Protein AF-A0A959PPH5-F1 (afdb_monomer_lite)

Sequence (92 aa):
MNLFGSYLKDRRAQLRLPSSKVATKLEIGTSILSKIDIIERMKPKEILLKPVVTFDVRKKKIQIELVQWTILSELGDLEFLTAGLKNVLKKI

Secondary structure (DSSP, 8-state):
--HHHHHHHHHHHHTT--HHHHHHHTT--HHHHHHHHH-S-S-HHHHTTSSSTT-HHHHHHHHHHHHHHHIIIIITT-TTHHHHHHHHHTT-

Foldseek 3Di:
DDLQLCLVVVVCVVVVHDLVVVCVLLVHDSVVNVCSNPPPDDDPVVVLPRSCVVPPPVSVVSVVSSVVCCCVVPPVPPPCSVVVVVVVVVVD

Radius of gyration: 14.72 Å; chains: 1; bounding box: 30×25×36 Å

Structure (mmCIF, N/CA/C/O backbone):
data_AF-A0A959PPH5-F1
#
_entry.id   AF-A0A959PPH5-F1
#
loop_
_atom_site.group_PDB
_atom_site.id
_atom_site.type_symbol
_atom_site.label_atom_id
_atom_site.label_alt_id
_atom_site.label_comp_id
_atom_site.label_asym_id
_atom_site.label_entity_id
_atom_site.label_seq_id
_atom_site.pdbx_PDB_ins_code
_atom_site.Cartn_x
_atom_site.Cartn_y
_atom_site.Cartn_z
_atom_site.occupancy
_atom_site.B_iso_or_equiv
_atom_site.auth_seq_id
_atom_site.auth_comp_id
_atom_site.auth_asym_id
_atom_site.auth_atom_id
_atom_site.pdbx_PDB_model_num
ATOM 1 N N . MET A 1 1 ? 14.048 -4.308 5.542 1.00 50.91 1 MET A N 1
ATOM 2 C CA . MET A 1 1 ? 13.420 -4.451 4.199 1.00 50.91 1 MET A CA 1
ATOM 3 C C . MET A 1 1 ? 12.746 -3.139 3.792 1.00 50.91 1 MET A C 1
ATOM 5 O O . MET A 1 1 ? 12.009 -2.581 4.592 1.00 50.91 1 MET A O 1
ATOM 9 N N . ASN A 1 2 ? 13.025 -2.598 2.601 1.00 65.12 2 ASN A N 1
ATOM 10 C CA . ASN A 1 2 ? 12.403 -1.353 2.125 1.00 65.12 2 ASN A CA 1
ATOM 11 C C . ASN A 1 2 ? 11.008 -1.640 1.560 1.00 65.12 2 ASN A C 1
ATOM 13 O O . ASN A 1 2 ? 10.888 -2.246 0.500 1.00 65.12 2 ASN A O 1
ATOM 17 N N . LEU A 1 3 ? 9.983 -1.149 2.252 1.00 66.38 3 LEU A N 1
ATOM 18 C CA . LEU A 1 3 ? 8.563 -1.262 1.913 1.00 66.38 3 LEU A CA 1
ATOM 19 C C . LEU A 1 3 ? 8.259 -0.982 0.430 1.00 66.38 3 LEU A C 1
ATOM 21 O O . LEU A 1 3 ? 7.522 -1.715 -0.222 1.00 66.38 3 LEU A O 1
ATOM 25 N N . PHE A 1 4 ? 8.879 0.060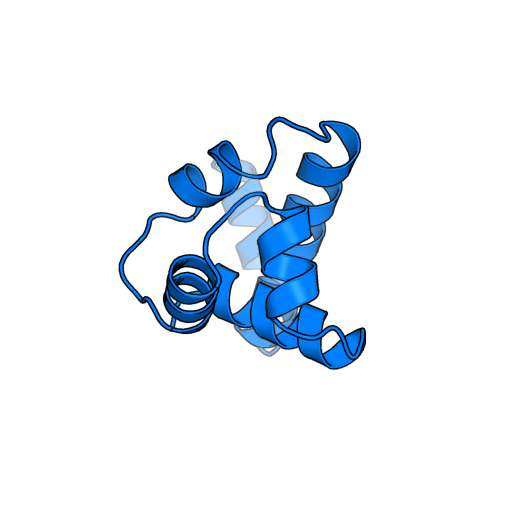 -0.131 1.00 68.56 4 PHE A N 1
ATOM 26 C CA . PHE A 1 4 ? 8.664 0.451 -1.522 1.00 68.56 4 PHE A CA 1
ATOM 27 C C . PHE A 1 4 ? 9.383 -0.469 -2.516 1.00 68.56 4 PHE A C 1
ATOM 29 O O . PHE A 1 4 ? 8.833 -0.787 -3.570 1.00 68.56 4 PHE A O 1
ATOM 36 N N . GLY A 1 5 ? 10.597 -0.911 -2.178 1.00 69.31 5 GLY A N 1
ATOM 37 C CA . GLY A 1 5 ? 11.350 -1.876 -2.981 1.00 69.31 5 GLY A CA 1
ATOM 38 C C . GLY A 1 5 ? 10.637 -3.227 -3.053 1.00 69.31 5 GLY A C 1
ATOM 39 O O . GLY A 1 5 ? 10.478 -3.783 -4.137 1.00 69.31 5 GLY A O 1
ATOM 40 N N . SER A 1 6 ? 10.117 -3.703 -1.917 1.00 73.19 6 SER A N 1
ATOM 41 C CA . SER A 1 6 ? 9.303 -4.921 -1.833 1.00 73.19 6 SER A CA 1
ATOM 42 C C . SER A 1 6 ? 8.020 -4.802 -2.655 1.00 73.19 6 SER A C 1
ATOM 44 O O . SER A 1 6 ? 7.758 -5.649 -3.506 1.00 73.19 6 SER A O 1
ATOM 46 N N . TYR A 1 7 ? 7.280 -3.700 -2.496 1.00 75.44 7 TYR A N 1
ATOM 47 C CA . TYR A 1 7 ? 6.089 -3.412 -3.294 1.00 75.44 7 TYR A CA 1
ATOM 48 C C . TYR A 1 7 ? 6.370 -3.425 -4.808 1.00 75.44 7 TYR A C 1
ATOM 50 O O . TYR A 1 7 ? 5.648 -4.065 -5.577 1.00 75.44 7 TYR A O 1
ATOM 58 N N . LEU A 1 8 ? 7.431 -2.745 -5.261 1.00 72.56 8 LEU A N 1
ATOM 59 C CA . LEU A 1 8 ? 7.799 -2.710 -6.680 1.00 72.56 8 LEU A CA 1
ATOM 60 C C . LEU A 1 8 ? 8.180 -4.091 -7.215 1.00 72.56 8 LEU A C 1
ATOM 62 O O . LEU A 1 8 ? 7.766 -4.456 -8.320 1.00 72.56 8 LEU A O 1
ATOM 66 N N . LYS A 1 9 ? 8.937 -4.863 -6.434 1.00 75.25 9 LYS A N 1
ATOM 67 C CA . LYS A 1 9 ? 9.354 -6.222 -6.780 1.00 75.25 9 LYS A CA 1
ATOM 68 C C . LYS A 1 9 ? 8.151 -7.157 -6.919 1.00 75.25 9 LYS A C 1
ATOM 70 O O . LYS A 1 9 ? 8.040 -7.844 -7.938 1.00 75.25 9 LYS A O 1
ATOM 75 N N . ASP A 1 10 ? 7.222 -7.122 -5.967 1.00 75.00 10 ASP A N 1
ATOM 76 C CA . ASP A 1 10 ? 6.002 -7.936 -5.982 1.00 75.00 10 ASP A CA 1
ATOM 77 C C . ASP A 1 10 ? 5.092 -7.553 -7.148 1.00 75.00 10 ASP A C 1
ATOM 79 O O . ASP A 1 10 ? 4.609 -8.414 -7.890 1.00 75.00 10 ASP A O 1
ATOM 83 N N . ARG A 1 11 ? 4.911 -6.251 -7.393 1.00 73.62 11 ARG A N 1
ATOM 84 C CA . ARG A 1 11 ? 4.088 -5.770 -8.506 1.00 73.62 11 ARG A CA 1
ATOM 85 C C . ARG A 1 11 ? 4.672 -6.162 -9.860 1.00 73.62 11 ARG A C 1
ATOM 87 O O . ARG A 1 11 ? 3.935 -6.547 -10.770 1.00 73.62 11 ARG A O 1
ATOM 94 N N . ARG A 1 12 ? 5.997 -6.099 -10.000 1.00 76.56 12 ARG A N 1
ATOM 95 C CA . ARG A 1 12 ? 6.718 -6.548 -11.196 1.00 76.56 12 ARG A CA 1
ATOM 96 C C . ARG A 1 12 ? 6.552 -8.053 -11.419 1.00 76.56 12 ARG A C 1
ATOM 98 O O . ARG A 1 12 ? 6.331 -8.461 -12.560 1.00 76.56 12 ARG A O 1
ATOM 105 N N . ALA A 1 13 ? 6.616 -8.851 -10.353 1.00 78.25 13 ALA A N 1
ATOM 106 C CA . ALA A 1 13 ? 6.404 -10.295 -10.404 1.00 78.25 13 ALA A CA 1
ATOM 107 C C . ALA A 1 13 ? 4.971 -10.654 -10.837 1.00 78.25 13 ALA A C 1
ATOM 109 O O . ALA A 1 13 ? 4.801 -11.448 -11.762 1.00 78.25 13 ALA A O 1
ATOM 110 N N . GLN A 1 14 ? 3.951 -10.003 -10.264 1.00 76.19 14 GLN A N 1
ATOM 111 C CA . GLN A 1 14 ? 2.539 -10.192 -10.638 1.00 76.19 14 GLN A CA 1
ATOM 112 C C . GLN A 1 14 ? 2.273 -9.894 -12.119 1.00 76.19 14 GLN A C 1
ATOM 1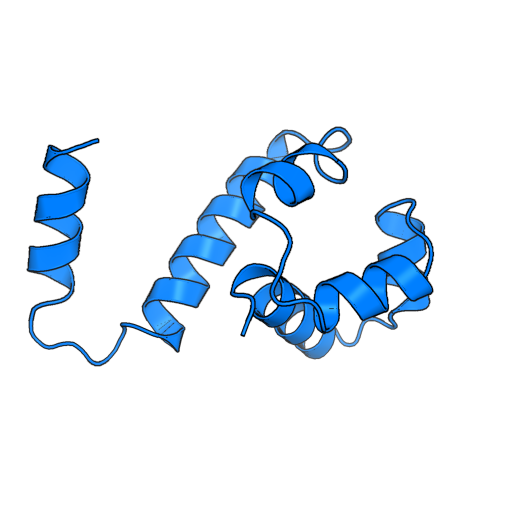14 O O . GLN A 1 14 ? 1.523 -10.609 -12.779 1.00 76.19 14 GLN A O 1
ATOM 119 N N . LEU A 1 15 ? 2.909 -8.853 -12.658 1.00 73.94 15 LEU A N 1
ATOM 120 C CA . LEU A 1 15 ? 2.749 -8.444 -14.055 1.00 73.94 15 LEU A CA 1
ATOM 121 C C . LEU A 1 15 ? 3.715 -9.165 -15.014 1.00 73.94 15 LEU A C 1
ATOM 123 O O . LEU A 1 15 ? 3.718 -8.861 -16.207 1.00 73.94 15 LEU A O 1
ATOM 127 N N . ARG A 1 16 ? 4.549 -10.090 -14.510 1.00 78.56 16 ARG A N 1
ATOM 128 C CA . ARG A 1 16 ? 5.601 -10.805 -15.261 1.00 78.56 16 ARG A CA 1
ATOM 129 C C . ARG A 1 16 ? 6.504 -9.865 -16.072 1.00 78.56 16 ARG A C 1
ATOM 131 O O . ARG A 1 16 ? 6.911 -10.171 -17.192 1.00 78.56 16 ARG A O 1
ATOM 138 N N . LEU A 1 17 ? 6.810 -8.695 -15.513 1.00 74.50 17 LEU A N 1
ATOM 139 C CA . LEU A 1 17 ? 7.600 -7.674 -16.196 1.00 74.50 17 LEU A CA 1
ATOM 140 C C . LEU A 1 17 ? 9.107 -7.886 -15.947 1.00 74.50 17 LEU A C 1
ATOM 142 O O . LEU A 1 17 ? 9.537 -8.010 -14.797 1.00 74.50 17 LEU A O 1
ATOM 146 N N . PRO A 1 18 ? 9.949 -7.883 -16.996 1.00 79.44 18 PRO A N 1
ATOM 147 C CA . PRO A 1 18 ? 11.395 -7.937 -16.828 1.00 79.44 18 PRO A CA 1
ATOM 148 C C . PRO A 1 18 ? 11.939 -6.597 -16.313 1.00 79.44 18 PRO A C 1
ATOM 150 O O . PRO A 1 18 ? 11.440 -5.528 -16.677 1.00 79.44 18 PRO A O 1
ATOM 153 N N . SER A 1 19 ? 13.001 -6.649 -15.504 1.00 72.50 19 SER A N 1
ATOM 154 C CA . SER A 1 19 ? 13.632 -5.461 -14.907 1.00 72.50 19 SER A CA 1
ATOM 155 C C . SER A 1 19 ? 14.100 -4.446 -15.954 1.00 72.50 19 SER A C 1
ATOM 157 O O . SER A 1 19 ? 14.024 -3.249 -15.712 1.00 72.50 19 SER A O 1
ATOM 159 N N . SER A 1 20 ? 14.505 -4.898 -17.145 1.00 72.56 20 SER A N 1
ATOM 160 C CA . SER A 1 20 ? 14.883 -4.022 -18.262 1.00 72.56 20 SER A CA 1
ATOM 161 C C . SER A 1 20 ? 13.732 -3.123 -18.719 1.00 72.56 20 SER A C 1
ATOM 163 O O . SER A 1 20 ? 13.900 -1.910 -18.778 1.00 72.56 20 SER A O 1
ATOM 165 N N . LYS A 1 21 ? 12.535 -3.680 -18.953 1.00 69.81 21 LYS A N 1
ATOM 166 C CA . LYS A 1 21 ? 11.350 -2.896 -19.353 1.00 69.81 21 LYS A CA 1
ATOM 167 C C . LYS A 1 21 ? 10.938 -1.887 -18.288 1.00 69.81 21 LYS A C 1
ATOM 169 O O . LYS A 1 21 ? 10.521 -0.782 -18.623 1.00 69.81 21 LYS A O 1
ATOM 174 N N . VAL A 1 22 ? 11.028 -2.270 -17.017 1.00 68.25 22 VAL A N 1
ATOM 175 C CA . VAL A 1 22 ? 10.675 -1.389 -15.898 1.00 68.25 22 VAL A CA 1
ATOM 176 C C . VAL A 1 22 ? 11.701 -0.264 -15.762 1.00 68.25 22 VAL A C 1
ATOM 178 O O . VAL A 1 22 ? 11.307 0.890 -15.655 1.00 68.25 22 VAL A O 1
ATOM 181 N N . ALA A 1 23 ? 12.995 -0.571 -15.861 1.00 71.19 23 ALA A N 1
ATOM 182 C CA . ALA A 1 23 ? 14.074 0.412 -15.810 1.00 71.19 23 ALA A CA 1
ATOM 183 C C . ALA A 1 23 ? 13.967 1.437 -16.952 1.00 71.19 23 ALA A C 1
ATOM 185 O O . ALA A 1 23 ? 13.972 2.636 -16.690 1.00 71.19 23 ALA A O 1
ATOM 186 N N . THR A 1 24 ? 13.744 0.981 -18.192 1.00 71.75 24 THR A N 1
ATOM 187 C CA . THR A 1 24 ? 13.514 1.860 -19.352 1.00 71.75 24 THR A CA 1
ATOM 188 C C . THR A 1 24 ? 12.295 2.756 -19.157 1.00 71.75 24 THR A C 1
ATOM 190 O O . THR A 1 24 ? 12.356 3.946 -19.435 1.00 71.75 24 THR A O 1
ATOM 193 N N . LYS A 1 25 ? 11.186 2.210 -18.647 1.00 65.00 25 LYS A N 1
ATOM 194 C CA . LYS A 1 25 ? 9.942 2.969 -18.448 1.00 65.00 25 LYS A CA 1
ATOM 195 C C . LYS A 1 25 ? 10.017 3.974 -17.296 1.00 65.00 25 LYS A C 1
ATOM 197 O O . LYS A 1 25 ? 9.221 4.906 -17.257 1.00 65.00 25 LYS A O 1
ATOM 202 N N . LEU A 1 26 ? 10.933 3.754 -16.358 1.00 62.81 26 LEU A N 1
ATOM 203 C CA . LEU A 1 26 ? 11.234 4.660 -15.254 1.00 62.81 26 LEU A CA 1
ATOM 204 C C . LEU A 1 26 ? 12.408 5.600 -15.574 1.00 62.81 26 LEU A C 1
ATOM 206 O O . LEU A 1 26 ? 12.772 6.385 -14.707 1.00 62.81 26 LEU A O 1
ATOM 210 N N . GLU A 1 27 ? 12.996 5.505 -16.774 1.00 63.66 27 GLU A N 1
ATOM 211 C CA . GLU A 1 27 ? 14.179 6.271 -17.198 1.00 63.66 27 GLU A CA 1
ATOM 212 C C . GLU A 1 27 ? 15.359 6.156 -16.214 1.00 63.66 27 GLU A C 1
ATOM 214 O O . GLU A 1 27 ? 16.127 7.090 -15.992 1.00 63.66 27 GLU A O 1
ATOM 219 N N . ILE A 1 28 ? 15.520 4.976 -15.611 1.00 65.31 28 ILE A N 1
ATOM 220 C CA . ILE A 1 28 ? 16.621 4.665 -14.695 1.00 65.31 28 ILE A CA 1
ATOM 221 C C . ILE A 1 28 ? 17.474 3.524 -15.244 1.00 65.31 28 ILE A C 1
ATOM 223 O O . ILE A 1 28 ? 17.011 2.673 -16.002 1.00 65.31 28 ILE A O 1
ATOM 227 N N . GLY A 1 29 ? 18.734 3.456 -14.813 1.00 72.25 29 GLY A N 1
ATOM 228 C CA . GLY A 1 29 ? 19.584 2.301 -15.093 1.00 72.25 29 GLY A CA 1
ATOM 229 C C . GLY A 1 29 ? 19.046 1.028 -14.431 1.00 72.25 29 GLY A C 1
ATOM 230 O O . GLY A 1 29 ? 18.529 1.065 -13.313 1.00 72.25 29 GLY A O 1
ATOM 231 N N . THR A 1 30 ? 19.223 -0.128 -15.073 1.00 70.88 30 THR A N 1
ATOM 232 C CA . THR A 1 30 ? 18.861 -1.438 -14.495 1.00 70.88 30 THR A CA 1
ATOM 233 C C . THR A 1 30 ? 19.578 -1.704 -13.171 1.00 70.88 30 THR A C 1
ATOM 235 O O . THR A 1 30 ? 18.991 -2.290 -12.269 1.00 70.88 30 THR A O 1
ATOM 238 N N . SER A 1 31 ? 20.802 -1.197 -13.004 1.00 69.19 31 SER A N 1
ATOM 239 C CA . SER A 1 31 ? 21.541 -1.231 -11.737 1.00 69.19 31 SER A CA 1
ATOM 240 C C . SER A 1 31 ? 20.890 -0.381 -10.639 1.00 69.19 31 SER A C 1
ATOM 242 O O . SER A 1 31 ? 20.954 -0.754 -9.471 1.00 69.19 31 SER A O 1
ATOM 244 N N . ILE A 1 32 ? 20.235 0.731 -10.994 1.00 67.38 32 ILE A N 1
ATOM 245 C CA . ILE A 1 32 ? 19.465 1.577 -10.069 1.00 67.38 32 ILE A CA 1
ATOM 246 C C . ILE A 1 32 ? 18.168 0.868 -9.682 1.00 67.38 32 ILE A C 1
ATOM 248 O O . ILE A 1 32 ? 17.823 0.853 -8.507 1.00 67.38 32 ILE A O 1
ATOM 252 N N . LEU A 1 33 ? 17.486 0.221 -10.630 1.00 70.44 33 LEU A N 1
ATOM 253 C CA . LEU A 1 33 ? 16.291 -0.567 -10.327 1.00 70.44 33 LEU A CA 1
ATOM 254 C C . LEU A 1 33 ? 16.611 -1.765 -9.424 1.00 70.44 33 LEU A C 1
ATOM 256 O O . LEU A 1 33 ? 15.927 -1.960 -8.429 1.00 70.44 33 LEU A O 1
ATOM 260 N N . SER A 1 34 ? 17.683 -2.515 -9.700 1.00 69.00 34 SER A N 1
ATOM 261 C CA . SER A 1 34 ? 18.139 -3.600 -8.819 1.00 69.00 34 SER A CA 1
ATOM 262 C C . SER A 1 34 ? 18.495 -3.083 -7.429 1.00 69.00 34 SER A C 1
ATOM 264 O O . SER A 1 34 ? 18.219 -3.734 -6.432 1.00 69.00 34 SER A O 1
ATOM 266 N N . LYS A 1 35 ? 19.071 -1.880 -7.349 1.00 68.50 35 LYS A N 1
ATOM 267 C CA . LYS A 1 35 ? 19.300 -1.188 -6.084 1.00 68.50 35 LYS A CA 1
ATOM 268 C C . LYS A 1 35 ? 17.987 -0.790 -5.410 1.00 68.50 35 LYS A C 1
ATOM 270 O O . LYS A 1 35 ? 17.905 -0.931 -4.211 1.00 68.50 35 LYS A O 1
ATOM 275 N N . ILE A 1 36 ? 16.944 -0.358 -6.112 1.00 66.25 36 ILE A N 1
ATOM 276 C CA . ILE A 1 36 ? 15.629 -0.079 -5.501 1.00 66.25 36 ILE A CA 1
ATOM 277 C C . ILE A 1 36 ? 14.967 -1.370 -4.992 1.00 66.25 36 ILE A C 1
ATOM 279 O O . ILE A 1 36 ? 14.428 -1.372 -3.889 1.00 66.25 36 ILE A O 1
ATOM 283 N N . ASP A 1 37 ? 15.083 -2.469 -5.742 1.00 64.75 37 ASP A N 1
ATOM 284 C CA . ASP A 1 37 ? 14.610 -3.803 -5.345 1.00 64.75 37 ASP A CA 1
ATOM 285 C C . ASP A 1 37 ? 15.384 -4.359 -4.117 1.00 64.75 37 ASP A C 1
ATOM 287 O O . ASP A 1 37 ? 14.881 -5.261 -3.447 1.00 64.75 37 ASP A O 1
ATOM 291 N N . ILE A 1 38 ? 16.596 -3.849 -3.817 1.00 62.38 38 ILE A N 1
ATOM 292 C CA . ILE A 1 38 ? 17.520 -4.368 -2.778 1.00 62.38 38 ILE A CA 1
ATOM 293 C C . ILE A 1 38 ? 17.778 -3.384 -1.607 1.00 62.38 38 ILE A C 1
ATOM 295 O O . ILE A 1 38 ? 18.046 -3.822 -0.491 1.00 62.38 38 ILE A O 1
ATOM 299 N N . ILE A 1 39 ? 17.732 -2.061 -1.799 1.00 54.25 39 ILE A N 1
ATOM 300 C CA . ILE A 1 39 ? 18.291 -1.067 -0.860 1.00 54.25 39 ILE A CA 1
ATOM 301 C C . ILE A 1 39 ? 17.305 -0.664 0.242 1.00 54.25 39 ILE A C 1
ATOM 303 O O . ILE A 1 39 ? 16.249 -0.079 -0.003 1.00 54.25 39 ILE A O 1
ATOM 307 N N . GLU A 1 40 ? 17.781 -0.849 1.476 1.00 51.16 40 GLU A N 1
ATOM 308 C CA . GLU A 1 40 ? 17.234 -0.424 2.772 1.00 51.16 40 GLU A CA 1
ATOM 309 C C . GLU A 1 40 ? 17.402 1.072 3.128 1.00 51.16 40 GLU A C 1
ATOM 311 O O . GLU A 1 40 ? 16.979 1.486 4.201 1.00 51.16 40 GLU A O 1
ATOM 316 N N . ARG A 1 41 ? 18.032 1.911 2.291 1.00 45.50 41 ARG A N 1
ATOM 317 C CA . ARG A 1 41 ? 18.535 3.247 2.703 1.00 45.50 41 ARG A CA 1
ATOM 318 C C . ARG A 1 41 ? 18.059 4.473 1.909 1.00 45.50 41 ARG A C 1
ATOM 320 O O . ARG A 1 41 ? 18.640 5.541 2.070 1.00 45.50 41 ARG A O 1
ATOM 327 N N . MET A 1 42 ? 17.021 4.382 1.077 1.00 47.44 42 MET A N 1
ATOM 328 C CA . MET A 1 42 ? 16.444 5.579 0.436 1.00 47.44 42 MET A CA 1
ATOM 329 C C . MET A 1 42 ? 15.071 5.902 1.017 1.00 47.44 42 MET A C 1
ATOM 331 O O . MET A 1 42 ? 14.186 5.048 1.043 1.00 47.44 42 MET A O 1
ATOM 335 N N . LYS A 1 43 ? 14.884 7.148 1.471 1.00 50.81 43 LYS A N 1
ATOM 336 C CA . LYS A 1 43 ? 13.597 7.619 1.993 1.00 50.81 43 LYS A CA 1
ATOM 337 C C . LYS A 1 43 ? 12.539 7.496 0.884 1.00 50.81 43 LYS A C 1
ATOM 339 O O . LYS A 1 43 ? 12.745 8.063 -0.190 1.00 50.81 43 LYS A O 1
ATOM 344 N N . PRO A 1 44 ? 11.383 6.846 1.131 1.00 52.12 44 PRO A N 1
ATOM 345 C CA . PRO A 1 44 ? 10.321 6.674 0.135 1.00 52.12 44 PRO A CA 1
ATOM 346 C C . PRO A 1 44 ? 9.915 7.980 -0.555 1.00 52.12 44 PRO A C 1
ATOM 348 O O . PRO A 1 44 ? 9.611 7.982 -1.741 1.00 52.12 44 PRO A O 1
ATOM 351 N N . LYS A 1 45 ? 9.982 9.112 0.162 1.00 52.16 45 LYS A N 1
ATOM 352 C CA . LYS A 1 45 ? 9.704 10.448 -0.384 1.00 52.16 45 LYS A CA 1
ATOM 353 C C . LYS A 1 45 ? 10.612 10.828 -1.558 1.00 52.16 45 LYS A C 1
ATOM 355 O O . LYS A 1 45 ? 10.116 11.397 -2.519 1.00 52.16 45 LYS A O 1
ATOM 360 N N . GLU A 1 46 ? 11.903 10.507 -1.513 1.00 51.34 46 GLU A N 1
ATOM 361 C CA . GLU A 1 46 ? 12.860 10.890 -2.562 1.00 51.34 46 GLU A CA 1
ATOM 362 C C . GLU A 1 46 ? 12.712 10.023 -3.819 1.00 51.34 46 GLU A C 1
ATOM 364 O O . GLU A 1 46 ? 12.789 10.536 -4.936 1.00 51.34 46 GLU A O 1
ATOM 369 N N . ILE A 1 47 ? 12.409 8.728 -3.654 1.00 52.81 47 ILE A N 1
ATOM 370 C CA . ILE A 1 47 ? 12.109 7.836 -4.783 1.00 52.81 47 ILE A CA 1
ATOM 371 C C . ILE A 1 47 ? 10.726 8.143 -5.366 1.00 52.81 47 ILE A C 1
ATOM 373 O O . ILE A 1 47 ? 10.578 8.137 -6.575 1.00 52.81 47 ILE A O 1
ATOM 377 N N . LEU A 1 48 ? 9.718 8.488 -4.562 1.00 51.94 48 LEU A N 1
ATOM 378 C CA . LEU A 1 48 ? 8.395 8.889 -5.064 1.00 51.94 48 LEU A CA 1
ATOM 379 C C . LEU A 1 48 ? 8.392 10.259 -5.767 1.00 51.94 48 LEU A C 1
ATOM 381 O O . LEU A 1 48 ? 7.362 10.652 -6.312 1.00 51.94 48 LEU A O 1
ATOM 385 N N . LEU A 1 49 ? 9.502 11.001 -5.747 1.00 47.56 49 LEU A N 1
ATOM 386 C CA . LEU A 1 49 ? 9.616 12.306 -6.399 1.00 47.56 49 LEU A CA 1
ATOM 387 C C . LEU A 1 49 ? 10.317 12.256 -7.764 1.00 47.56 49 LEU A C 1
ATOM 389 O O . LEU A 1 49 ? 10.073 13.156 -8.556 1.00 47.56 49 LEU A O 1
ATOM 393 N N . LYS A 1 50 ? 11.129 11.233 -8.088 1.00 44.22 50 LYS A N 1
ATOM 394 C CA . LYS A 1 50 ? 11.916 11.203 -9.346 1.00 44.22 50 LYS A CA 1
ATOM 395 C C . LYS A 1 50 ? 11.260 10.477 -10.542 1.00 44.22 50 LYS A C 1
ATOM 397 O O . LYS A 1 50 ? 11.187 11.089 -11.597 1.00 44.22 50 LYS A O 1
ATOM 402 N N . PRO A 1 51 ? 10.702 9.256 -10.433 1.00 46.00 51 PRO A N 1
ATOM 403 C CA . PRO A 1 51 ? 10.034 8.567 -11.547 1.00 46.00 51 PRO A CA 1
ATOM 404 C C . PRO A 1 51 ? 8.564 8.977 -11.729 1.00 46.00 51 PRO A C 1
ATOM 406 O O . PRO A 1 51 ? 7.875 8.491 -12.620 1.00 46.00 51 PRO A O 1
ATOM 409 N N . VAL A 1 52 ? 8.047 9.823 -10.838 1.00 43.66 52 VAL A N 1
ATOM 410 C CA . VAL A 1 52 ? 6.620 10.157 -10.739 1.00 43.66 52 VAL A CA 1
ATOM 411 C C . VAL A 1 52 ? 6.269 11.441 -11.499 1.00 43.66 52 VAL A C 1
ATOM 413 O O . VAL A 1 52 ? 5.099 11.691 -11.784 1.00 43.66 52 VAL A O 1
ATOM 416 N N . VAL A 1 53 ? 7.278 12.221 -11.893 1.00 39.22 53 VAL A N 1
ATOM 417 C CA . VAL A 1 53 ? 7.109 13.503 -12.596 1.00 39.22 53 VAL A CA 1
ATOM 418 C C . VAL A 1 53 ? 6.452 13.332 -13.975 1.00 39.22 53 VAL A C 1
ATOM 420 O O . VAL A 1 53 ? 5.867 14.274 -14.491 1.00 39.22 53 VAL A O 1
ATOM 423 N N . THR A 1 54 ? 6.440 12.127 -14.551 1.00 44.56 54 THR A N 1
ATOM 424 C CA . THR A 1 54 ? 5.818 11.879 -15.863 1.00 44.56 54 THR A CA 1
ATOM 425 C C . THR A 1 54 ? 4.331 11.515 -15.809 1.00 44.56 54 THR A C 1
ATOM 427 O O . THR A 1 54 ? 3.685 11.496 -16.854 1.00 44.56 54 THR A O 1
ATOM 430 N N . PHE A 1 55 ? 3.739 11.240 -14.636 1.00 46.16 55 PHE A N 1
ATOM 431 C CA . PHE A 1 55 ? 2.339 10.796 -14.556 1.00 46.16 55 PHE A CA 1
ATOM 432 C C . PHE A 1 55 ? 1.649 11.178 -13.239 1.00 46.16 55 PHE A C 1
ATOM 434 O O . PHE A 1 55 ? 1.555 10.371 -12.310 1.00 46.16 55 PHE A O 1
ATOM 441 N N . ASP A 1 5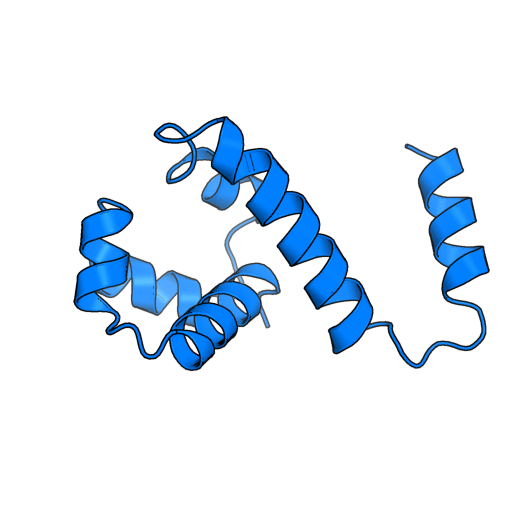6 ? 1.061 12.369 -13.194 1.00 49.75 56 ASP A N 1
ATOM 442 C CA . ASP A 1 56 ? 0.363 12.892 -12.011 1.00 49.75 56 ASP A CA 1
ATOM 443 C C . ASP A 1 56 ? -0.809 11.985 -11.556 1.00 49.75 56 ASP A C 1
ATOM 445 O O . ASP A 1 56 ? -0.968 11.659 -10.378 1.00 49.75 56 ASP A O 1
ATOM 449 N N . VAL A 1 57 ? -1.543 11.398 -12.512 1.00 50.94 57 VAL A N 1
ATOM 450 C CA . VAL A 1 57 ? -2.623 10.423 -12.242 1.00 50.94 57 VAL A CA 1
ATOM 451 C C . VAL A 1 57 ? -2.089 9.093 -11.675 1.00 50.94 57 VAL A C 1
ATOM 453 O O . VAL A 1 57 ? -2.773 8.416 -10.904 1.00 50.94 57 VAL A O 1
ATOM 456 N N . ARG A 1 58 ? -0.848 8.700 -12.004 1.00 61.22 58 ARG A N 1
ATOM 457 C CA . ARG A 1 58 ? -0.237 7.457 -11.492 1.00 61.22 58 ARG A CA 1
ATOM 458 C C . ARG A 1 58 ? 0.356 7.637 -10.098 1.00 61.22 58 ARG A C 1
ATOM 460 O O . ARG A 1 58 ? 0.374 6.667 -9.347 1.00 61.22 58 ARG A O 1
ATOM 467 N N . LYS A 1 59 ? 0.764 8.854 -9.716 1.00 62.53 59 LYS A N 1
ATOM 468 C CA . LYS A 1 59 ? 1.291 9.162 -8.375 1.00 62.53 59 LYS A CA 1
ATOM 469 C C . LYS A 1 59 ? 0.317 8.774 -7.275 1.00 62.53 59 LYS A C 1
ATOM 471 O O . LYS A 1 59 ? 0.660 7.992 -6.391 1.00 62.53 59 LYS A O 1
ATOM 476 N N . LYS A 1 60 ? -0.907 9.303 -7.357 1.00 71.25 60 LYS A N 1
ATOM 477 C CA . LYS A 1 60 ? -1.965 9.054 -6.372 1.00 71.25 60 LYS A CA 1
ATOM 478 C C . LYS A 1 60 ? -2.276 7.564 -6.276 1.00 71.25 60 LYS A C 1
ATOM 480 O O . LYS A 1 60 ? -2.349 7.024 -5.179 1.00 71.25 60 LYS A O 1
ATOM 485 N N . LYS A 1 61 ? -2.395 6.891 -7.425 1.00 74.75 61 LYS A N 1
ATOM 486 C CA . LYS A 1 61 ? -2.659 5.451 -7.481 1.00 74.75 61 LYS A CA 1
ATOM 487 C C . LYS A 1 61 ? -1.548 4.633 -6.819 1.00 74.75 61 LYS A C 1
ATOM 489 O O . LYS A 1 61 ? -1.853 3.798 -5.982 1.00 74.75 61 LYS A O 1
ATOM 494 N N . ILE A 1 62 ? -0.282 4.922 -7.123 1.00 73.50 62 ILE A N 1
ATOM 495 C CA . ILE A 1 62 ? 0.869 4.228 -6.526 1.00 73.50 62 ILE A CA 1
ATOM 496 C C . ILE A 1 62 ? 0.934 4.461 -5.015 1.00 73.50 62 ILE A C 1
ATOM 498 O O . ILE A 1 62 ? 1.214 3.529 -4.272 1.00 73.50 62 ILE A O 1
ATOM 502 N N . GLN A 1 63 ? 0.666 5.682 -4.545 1.00 75.81 63 GLN A N 1
ATOM 503 C CA . GLN A 1 63 ? 0.642 5.970 -3.109 1.00 75.81 63 GLN A CA 1
ATOM 504 C C . GLN A 1 63 ? -0.469 5.196 -2.394 1.00 75.81 63 GLN A C 1
ATOM 506 O O . GLN A 1 63 ? -0.216 4.618 -1.341 1.00 75.81 63 GLN A O 1
ATOM 511 N N . ILE A 1 64 ? -1.670 5.138 -2.980 1.00 83.31 64 ILE A N 1
ATOM 512 C CA . ILE A 1 64 ? -2.784 4.348 -2.440 1.00 83.31 64 ILE A CA 1
ATO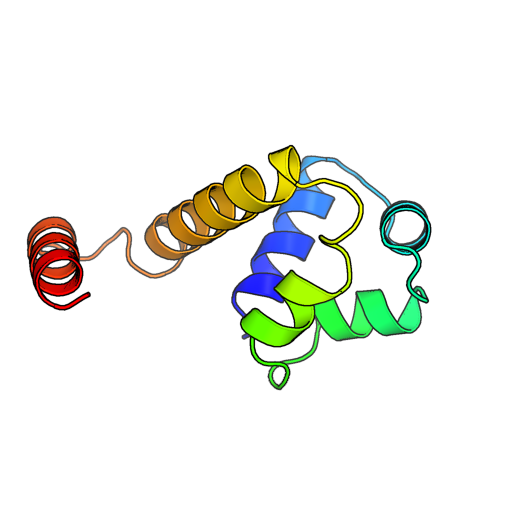M 513 C C . ILE A 1 64 ? -2.428 2.855 -2.426 1.00 83.31 64 ILE A C 1
ATOM 515 O O . ILE A 1 64 ? -2.578 2.212 -1.391 1.00 83.31 64 ILE A O 1
ATOM 519 N N . GLU A 1 65 ? -1.915 2.318 -3.537 1.00 81.81 65 GLU A N 1
ATOM 520 C CA . GLU A 1 65 ? -1.523 0.906 -3.654 1.00 81.81 65 GLU A CA 1
ATOM 521 C C . GLU A 1 65 ? -0.409 0.540 -2.658 1.00 81.81 65 GLU A C 1
ATOM 523 O O . GLU A 1 65 ? -0.478 -0.512 -2.031 1.00 81.81 65 GLU A O 1
ATOM 528 N N . LEU A 1 66 ? 0.575 1.421 -2.445 1.00 81.19 66 LEU A N 1
ATOM 529 C CA . LEU A 1 66 ? 1.642 1.215 -1.462 1.00 81.19 66 LEU A CA 1
ATOM 530 C C . LEU A 1 66 ? 1.096 1.175 -0.031 1.00 81.19 66 LEU A C 1
ATOM 532 O O . LEU A 1 66 ? 1.472 0.292 0.737 1.00 81.19 66 LEU A O 1
ATOM 536 N N . VAL A 1 67 ? 0.212 2.111 0.334 1.00 86.00 67 VAL A N 1
ATOM 537 C CA . VAL A 1 67 ? -0.415 2.138 1.666 1.00 86.00 67 VAL A CA 1
ATOM 538 C C . VAL A 1 67 ? -1.234 0.870 1.896 1.00 86.00 67 VAL A C 1
ATOM 540 O O . VAL A 1 67 ? -1.098 0.240 2.940 1.00 86.00 67 VAL A O 1
ATOM 543 N N . GLN A 1 68 ? -2.036 0.457 0.913 1.00 86.50 68 GLN A N 1
ATOM 544 C CA . GLN A 1 68 ? -2.820 -0.777 0.991 1.00 86.50 68 GLN A CA 1
ATOM 545 C C . GLN A 1 68 ? -1.930 -2.010 1.130 1.00 86.50 68 GLN A C 1
ATOM 547 O O . GLN A 1 68 ? -2.167 -2.820 2.020 1.00 86.50 68 GLN A O 1
ATOM 552 N N . TRP A 1 69 ? -0.899 -2.133 0.288 1.00 83.69 69 TRP A N 1
ATOM 553 C CA . TRP A 1 69 ? 0.046 -3.245 0.352 1.00 83.69 69 TRP A CA 1
ATOM 554 C C . TRP A 1 69 ? 0.696 -3.319 1.730 1.00 83.69 69 TRP A C 1
ATOM 556 O O . TRP A 1 69 ? 0.641 -4.369 2.341 1.00 83.69 69 TRP A O 1
ATOM 566 N N . THR A 1 70 ? 1.195 -2.197 2.253 1.00 83.44 70 THR A N 1
ATOM 567 C CA . THR A 1 70 ? 1.827 -2.110 3.584 1.00 83.44 70 THR A CA 1
ATOM 568 C C . THR A 1 70 ? 0.898 -2.579 4.693 1.00 83.44 70 THR A C 1
ATOM 570 O O . THR A 1 70 ? 1.286 -3.362 5.553 1.00 83.44 70 THR A O 1
ATOM 573 N N . ILE A 1 71 ? -0.345 -2.091 4.683 1.00 87.56 71 ILE A N 1
ATOM 574 C CA . ILE A 1 71 ? -1.325 -2.466 5.698 1.00 87.56 71 ILE A CA 1
ATOM 575 C C . ILE A 1 71 ? -1.613 -3.964 5.614 1.00 87.56 71 ILE A C 1
ATOM 577 O O . ILE A 1 71 ? -1.650 -4.621 6.644 1.00 87.56 71 ILE A O 1
ATOM 581 N N . LEU A 1 72 ? -1.785 -4.509 4.410 1.00 85.38 72 LEU A N 1
ATOM 582 C CA . LEU A 1 72 ? -2.103 -5.922 4.217 1.00 85.38 72 LEU A CA 1
ATOM 583 C C . LEU A 1 72 ? -0.915 -6.853 4.493 1.00 85.38 72 LEU A C 1
ATOM 585 O O . LEU A 1 72 ? -1.128 -7.940 5.013 1.00 85.38 72 LEU A O 1
ATOM 589 N N . SER A 1 73 ? 0.311 -6.457 4.141 1.00 78.94 73 SER A N 1
ATOM 590 C CA . SER A 1 73 ? 1.502 -7.307 4.240 1.00 78.94 73 SER A CA 1
ATOM 591 C C . SER A 1 73 ? 2.181 -7.255 5.605 1.00 78.94 73 SER A C 1
ATOM 593 O O . SER A 1 73 ? 2.767 -8.253 6.012 1.00 78.94 73 SER A O 1
ATOM 595 N N . GLU A 1 74 ? 2.118 -6.121 6.310 1.00 82.19 74 GLU A N 1
ATOM 596 C CA . GLU A 1 74 ? 2.841 -5.935 7.576 1.00 82.19 74 GLU A CA 1
ATOM 597 C C . GLU A 1 74 ? 1.923 -5.766 8.792 1.00 82.19 74 GLU A C 1
ATOM 599 O O . GLU A 1 74 ? 2.356 -6.019 9.913 1.00 82.19 74 GLU A O 1
ATOM 604 N N . LEU A 1 75 ? 0.671 -5.327 8.604 1.00 85.56 75 LEU A N 1
ATOM 605 C CA . LEU A 1 75 ? -0.210 -4.922 9.712 1.00 85.56 75 LEU A CA 1
ATOM 606 C C . LEU A 1 75 ? -1.557 -5.663 9.752 1.00 85.56 75 LEU A C 1
ATOM 608 O O . LEU A 1 75 ? -2.326 -5.451 10.690 1.00 85.56 75 LEU A O 1
ATOM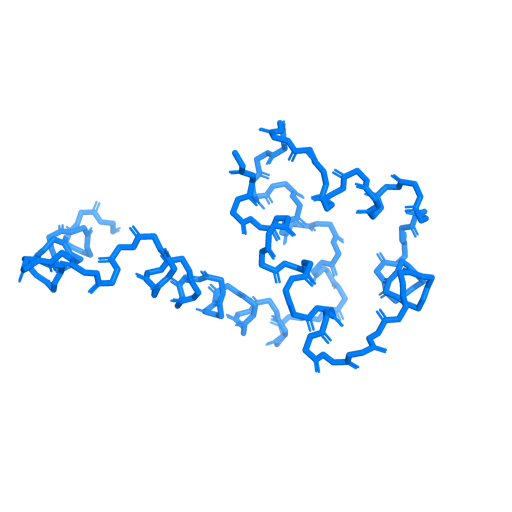 612 N N . GLY A 1 76 ? -1.858 -6.494 8.748 1.00 84.31 76 GLY A N 1
ATOM 613 C CA . GLY A 1 76 ? -3.197 -7.032 8.480 1.00 84.31 76 GLY A CA 1
ATOM 614 C C . GLY A 1 76 ? -3.766 -7.902 9.599 1.00 84.31 76 GLY A C 1
ATOM 615 O O . GLY A 1 76 ? -4.978 -7.913 9.798 1.00 84.31 76 GLY A O 1
ATOM 616 N N . ASP A 1 77 ? -2.892 -8.549 10.368 1.00 89.06 77 ASP A N 1
ATOM 617 C CA . ASP A 1 77 ? -3.263 -9.507 11.415 1.00 89.06 77 ASP A CA 1
ATOM 618 C C . ASP A 1 77 ? -3.447 -8.863 12.804 1.00 89.06 77 ASP A C 1
ATOM 620 O O . ASP A 1 77 ? -3.685 -9.552 13.797 1.00 89.06 77 ASP A O 1
ATOM 624 N N . LEU A 1 78 ? -3.333 -7.534 12.914 1.00 91.06 78 LEU A N 1
ATOM 625 C CA . LEU A 1 78 ? -3.472 -6.829 14.189 1.00 91.06 78 LEU A CA 1
ATOM 626 C C . LEU A 1 78 ? -4.949 -6.629 14.569 1.00 91.06 78 LEU A C 1
ATOM 628 O O . LEU A 1 78 ? -5.682 -5.899 13.901 1.00 91.06 78 LEU A O 1
ATOM 632 N N . GLU A 1 79 ? -5.352 -7.171 15.721 1.00 93.00 79 GLU A N 1
ATOM 633 C CA . GLU A 1 79 ? -6.731 -7.129 16.248 1.00 93.00 79 GLU A CA 1
ATOM 634 C C . GLU A 1 79 ? -7.325 -5.707 16.331 1.00 93.00 79 GLU A C 1
ATOM 636 O O . GLU A 1 79 ? -8.504 -5.488 16.058 1.00 93.00 79 GLU A O 1
ATOM 641 N N . PHE A 1 80 ? -6.496 -4.703 16.631 1.00 93.94 80 PHE A N 1
ATOM 642 C CA . PHE A 1 80 ? -6.920 -3.305 16.771 1.00 93.94 80 PHE A CA 1
ATOM 643 C C . PHE A 1 80 ? -6.462 -2.398 15.618 1.00 93.94 80 PHE A C 1
ATOM 645 O O . PHE A 1 80 ? -6.436 -1.171 15.769 1.00 93.94 80 PHE A O 1
ATOM 652 N N . LEU A 1 81 ? -6.127 -2.967 14.452 1.00 90.88 81 LEU A N 1
ATOM 653 C CA . LEU A 1 81 ? -5.623 -2.233 13.283 1.00 90.88 81 LEU A CA 1
ATOM 654 C C . LEU A 1 81 ? -6.498 -1.025 12.929 1.00 90.88 81 LEU A C 1
ATOM 656 O O . LEU A 1 81 ? -6.007 0.094 12.777 1.00 90.88 81 LEU A O 1
ATOM 660 N N . THR A 1 82 ? -7.814 -1.222 12.841 1.00 91.56 82 THR A N 1
ATOM 661 C CA . THR A 1 82 ? -8.751 -0.157 12.463 1.00 91.56 82 THR A CA 1
ATOM 662 C C . THR A 1 82 ? -8.757 0.995 13.470 1.00 91.56 82 THR A C 1
ATOM 664 O O . THR A 1 82 ? -8.828 2.160 13.072 1.00 91.56 82 THR A O 1
ATOM 667 N N . ALA A 1 83 ? -8.669 0.697 14.770 1.00 93.56 83 ALA A N 1
ATOM 668 C CA . ALA A 1 83 ? -8.602 1.716 15.814 1.00 93.56 83 ALA A CA 1
ATOM 669 C C . ALA A 1 83 ? -7.274 2.491 15.748 1.00 93.56 83 ALA A C 1
ATOM 671 O O . ALA A 1 83 ? -7.275 3.722 15.817 1.00 93.56 83 ALA A O 1
ATOM 672 N N . GLY A 1 84 ? -6.159 1.788 15.525 1.00 91.06 84 GLY A N 1
ATOM 673 C CA . GLY A 1 84 ? -4.840 2.386 15.318 1.00 91.06 84 GLY A CA 1
ATOM 674 C C . GLY A 1 84 ? -4.806 3.341 14.121 1.00 91.06 84 GLY A C 1
ATOM 675 O O . GLY A 1 84 ? -4.414 4.499 14.270 1.00 91.06 84 GLY A O 1
ATOM 676 N N . LEU A 1 85 ? -5.302 2.904 12.958 1.00 92.62 85 LEU A N 1
ATOM 677 C CA . LEU A 1 85 ? -5.362 3.727 11.743 1.00 92.62 85 LEU A CA 1
ATOM 678 C C . LEU A 1 85 ? -6.238 4.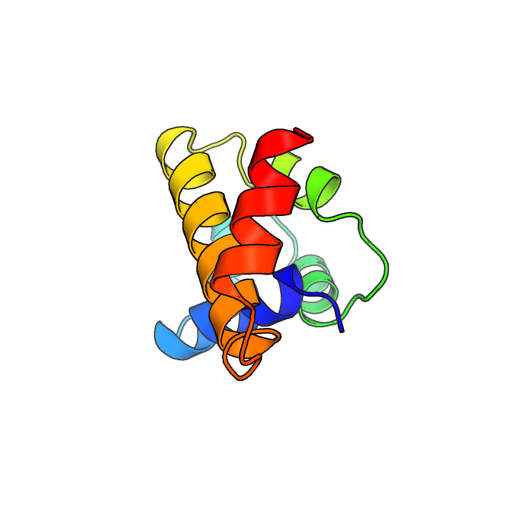973 11.930 1.00 92.62 85 LEU A C 1
ATOM 680 O O . LEU A 1 85 ? -5.827 6.073 11.561 1.00 92.62 85 LEU A O 1
ATOM 684 N N . LYS A 1 86 ? -7.413 4.841 12.563 1.00 93.81 86 LYS A N 1
ATOM 685 C CA . LYS A 1 86 ? -8.281 5.989 12.886 1.00 93.81 86 LYS A CA 1
ATOM 686 C C . LYS A 1 86 ? -7.581 7.008 13.784 1.00 93.81 86 LYS A C 1
ATOM 688 O O . LYS A 1 86 ? -7.750 8.207 13.586 1.00 93.81 86 LYS A O 1
ATOM 693 N N . ASN A 1 87 ? -6.802 6.552 14.762 1.00 94.44 87 ASN A N 1
ATOM 694 C CA . ASN A 1 87 ? -6.066 7.444 15.656 1.00 94.44 87 ASN A CA 1
ATOM 695 C C . ASN A 1 87 ? -4.926 8.176 14.941 1.00 94.44 87 ASN A C 1
ATOM 697 O O . ASN A 1 87 ? -4.675 9.337 15.251 1.00 94.44 87 ASN A O 1
ATOM 701 N N . VAL A 1 88 ? -4.262 7.534 13.977 1.00 92.50 88 VAL A N 1
ATOM 702 C CA . VAL A 1 88 ? -3.248 8.185 13.134 1.00 92.50 88 VAL A CA 1
ATOM 703 C C . VAL A 1 88 ? -3.885 9.252 12.246 1.00 92.50 88 VAL A C 1
ATOM 705 O O . VAL A 1 88 ? -3.382 10.368 12.205 1.00 92.50 88 VAL A O 1
ATOM 708 N N . LEU A 1 89 ? -5.024 8.961 11.610 1.00 91.12 89 LEU A N 1
ATOM 709 C CA . LEU A 1 89 ? -5.734 9.925 10.757 1.00 91.12 89 LEU A CA 1
ATOM 710 C C . LEU A 1 89 ? -6.197 11.188 11.498 1.00 91.12 89 LEU A C 1
ATOM 712 O O . LEU A 1 89 ? -6.378 12.217 10.868 1.00 91.12 89 LEU A O 1
ATOM 716 N N . LYS A 1 90 ? -6.383 11.131 12.821 1.00 93.69 90 LYS A N 1
ATOM 717 C CA . LYS A 1 90 ? -6.701 12.313 13.643 1.00 93.69 90 LYS A CA 1
ATOM 718 C C . LYS A 1 90 ? -5.487 13.201 13.944 1.00 93.69 90 LYS A C 1
ATOM 720 O O . LYS A 1 90 ? -5.666 14.296 14.466 1.00 93.69 90 LYS A O 1
ATOM 725 N N . LYS A 1 91 ? -4.267 12.702 13.722 1.00 90.12 91 LYS A N 1
ATOM 726 C CA . LYS A 1 91 ? -3.001 13.363 14.084 1.00 90.12 91 LYS A CA 1
ATOM 727 C C . LYS A 1 91 ? -2.271 13.988 12.890 1.00 90.12 91 LYS A C 1
ATOM 729 O O . LYS A 1 91 ? -1.247 14.632 13.105 1.00 90.12 91 LYS A O 1
ATOM 734 N N . ILE A 1 92 ? -2.745 13.745 11.670 1.00 83.00 92 ILE A N 1
ATOM 735 C CA . ILE A 1 92 ? -2.190 14.251 10.406 1.00 83.00 92 ILE A CA 1
ATOM 736 C C . ILE A 1 92 ? -3.208 15.222 9.819 1.00 83.00 92 ILE A C 1
ATOM 738 O O . ILE A 1 92 ? -2.772 16.277 9.317 1.00 83.00 92 ILE A O 1
#

pLDDT: mean 71.33, std 14.88, range [39.22, 94.44]